Protein AF-A0A165ZLR9-F1 (afdb_monomer)

Foldseek 3Di:
DDDPDQWAQLVPFPDPVLSVQQLVLAVVQQVVCVVVVQHAPDSDSRQKIWGPDADPVVRHTHIHGDDRPDDPVCVVVVVVPVPPPDDDDDDDDDDDDDDDDDDDDDDDDDDDDDDDDD

Radius of gyration: 28.87 Å; Cα contacts (8 Å, |Δi|>4): 101; chains: 1; bounding box: 56×41×87 Å

Structure (mmCIF, N/CA/C/O backbone):
data_AF-A0A165ZLR9-F1
#
_entry.id   AF-A0A165ZLR9-F1
#
loop_
_atom_site.group_PDB
_atom_site.id
_atom_site.type_symbol
_atom_site.label_atom_id
_atom_site.label_alt_id
_atom_site.label_comp_id
_atom_site.label_asym_id
_atom_site.label_entity_id
_atom_site.label_seq_id
_atom_site.pdbx_PDB_ins_code
_atom_site.Cartn_x
_atom_site.Cartn_y
_atom_site.Cartn_z
_atom_site.occupancy
_atom_site.B_iso_or_equiv
_atom_site.auth_seq_id
_atom_site.auth_comp_id
_atom_site.auth_asym_id
_atom_site.auth_atom_id
_atom_site.pdbx_PDB_model_num
ATOM 1 N N . MET A 1 1 ? -5.809 17.324 -22.138 1.00 45.03 1 MET A N 1
ATOM 2 C CA . MET A 1 1 ? -5.671 17.348 -20.669 1.00 45.03 1 MET A CA 1
ATOM 3 C C . MET A 1 1 ? -5.294 15.939 -20.279 1.00 45.03 1 MET A C 1
ATOM 5 O O . MET A 1 1 ? -5.978 15.034 -20.737 1.00 45.03 1 MET A O 1
ATOM 9 N N . GLU A 1 2 ? -4.206 15.743 -19.544 1.00 58.94 2 GLU A N 1
ATOM 10 C CA . GLU A 1 2 ? -3.966 14.453 -18.896 1.00 58.94 2 GLU A CA 1
ATOM 11 C C . GLU A 1 2 ? -4.740 14.441 -17.579 1.00 58.94 2 GLU A C 1
ATOM 13 O O . GLU A 1 2 ? -4.700 15.411 -16.820 1.00 58.94 2 GLU A O 1
ATOM 18 N N . GLU A 1 3 ? -5.481 13.367 -17.330 1.00 57.16 3 GLU A N 1
ATOM 19 C CA . GLU A 1 3 ? -6.102 13.131 -16.032 1.00 57.16 3 GLU A CA 1
ATOM 20 C C . GLU A 1 3 ? -5.005 12.681 -15.069 1.00 57.16 3 GLU A C 1
ATOM 22 O O . GLU A 1 3 ? -4.489 11.568 -15.192 1.00 57.16 3 GLU A O 1
ATOM 27 N N . SER A 1 4 ? -4.629 13.545 -14.122 1.00 65.94 4 SER A N 1
ATOM 28 C CA . SER A 1 4 ? -3.671 13.176 -13.078 1.00 65.94 4 SER A CA 1
ATOM 29 C C . SER A 1 4 ? -4.304 12.131 -12.161 1.00 65.94 4 SER A C 1
ATOM 31 O O . SER A 1 4 ? -5.095 12.449 -11.270 1.00 65.94 4 SER A O 1
ATOM 33 N N . ARG A 1 5 ? -4.000 10.859 -12.420 1.00 75.75 5 ARG A N 1
ATOM 34 C CA . ARG A 1 5 ? -4.417 9.742 -11.571 1.00 75.75 5 ARG A CA 1
ATOM 35 C C . ARG A 1 5 ? -3.594 9.795 -10.293 1.00 75.75 5 ARG A C 1
ATOM 37 O O . ARG A 1 5 ? -2.375 9.804 -10.363 1.00 75.75 5 ARG A O 1
ATOM 44 N N . VAL A 1 6 ? -4.259 9.809 -9.141 1.00 85.81 6 VAL A N 1
ATOM 45 C CA . VAL A 1 6 ? -3.601 9.803 -7.820 1.00 85.81 6 VAL A CA 1
ATOM 46 C C . VAL A 1 6 ? -3.139 8.390 -7.436 1.00 85.81 6 VAL A C 1
ATOM 48 O O . VAL A 1 6 ? -2.113 8.214 -6.781 1.00 85.81 6 VAL A O 1
ATOM 51 N N . ALA A 1 7 ? -3.877 7.372 -7.883 1.00 93.19 7 ALA A N 1
ATOM 52 C CA . ALA A 1 7 ? -3.688 5.977 -7.507 1.00 93.19 7 ALA A CA 1
ATOM 53 C C . ALA A 1 7 ? -3.780 5.032 -8.715 1.00 93.19 7 ALA A C 1
ATOM 55 O O . ALA A 1 7 ? -4.338 5.381 -9.760 1.00 93.19 7 ALA A O 1
ATOM 56 N N . LEU A 1 8 ? -3.256 3.820 -8.545 1.00 95.19 8 LEU A N 1
ATOM 57 C CA . LEU A 1 8 ? -3.325 2.707 -9.488 1.00 95.19 8 LEU A CA 1
ATOM 58 C C . LEU A 1 8 ? -3.738 1.427 -8.733 1.00 95.19 8 LEU A C 1
ATOM 60 O O . LEU A 1 8 ? -3.285 1.241 -7.602 1.00 95.19 8 LEU A O 1
ATOM 64 N N . PRO A 1 9 ? -4.539 0.522 -9.331 1.00 95.06 9 PRO A N 1
ATOM 65 C CA . PRO A 1 9 ? -4.785 -0.807 -8.767 1.00 95.06 9 PRO A CA 1
ATOM 66 C C . PRO A 1 9 ? -3.479 -1.570 -8.523 1.00 95.06 9 PRO A C 1
ATOM 68 O O . PRO A 1 9 ? -2.507 -1.381 -9.262 1.00 95.06 9 PRO A O 1
ATOM 71 N N . LEU A 1 10 ? -3.457 -2.451 -7.519 1.00 95.38 10 LEU A N 1
ATOM 72 C CA . LEU A 1 10 ? -2.238 -3.160 -7.119 1.00 95.38 10 LEU A CA 1
ATOM 73 C C . LEU A 1 10 ? -1.609 -3.979 -8.261 1.00 95.38 10 LEU A C 1
ATOM 75 O O . LEU A 1 10 ? -0.385 -4.027 -8.349 1.00 95.38 10 LEU A O 1
ATOM 79 N N . ASP A 1 11 ? -2.417 -4.507 -9.191 1.00 95.88 11 ASP A N 1
ATOM 80 C CA . ASP A 1 11 ? -1.991 -5.211 -10.418 1.00 95.88 11 ASP A CA 1
ATOM 81 C C . ASP A 1 11 ? -0.988 -4.441 -11.297 1.00 95.88 11 ASP A C 1
ATOM 83 O O . ASP A 1 11 ? -0.272 -5.041 -12.095 1.00 95.88 11 ASP A O 1
ATOM 87 N N . PHE A 1 12 ? -0.900 -3.113 -11.169 1.00 95.12 12 PHE A N 1
ATOM 88 C CA . PHE A 1 12 ? 0.021 -2.278 -11.948 1.00 95.12 12 PHE A CA 1
ATOM 89 C C . PHE A 1 12 ? 1.463 -2.278 -11.401 1.00 95.12 12 PHE A C 1
ATOM 91 O O . PHE A 1 12 ? 2.244 -1.380 -11.740 1.00 95.12 12 PHE A O 1
ATOM 98 N N . TYR A 1 13 ? 1.830 -3.245 -10.554 1.00 95.88 13 TYR A N 1
ATOM 99 C CA . TYR A 1 13 ? 3.179 -3.404 -10.007 1.00 95.88 13 TYR A CA 1
ATOM 100 C C . TYR A 1 13 ? 4.222 -3.705 -11.100 1.00 95.88 13 TYR A C 1
ATOM 102 O O . TYR A 1 13 ? 3.988 -4.470 -12.031 1.00 95.88 13 TYR A O 1
ATOM 110 N N . SER A 1 14 ? 5.414 -3.118 -10.978 1.00 93.38 14 SER A N 1
ATOM 111 C CA . SER A 1 14 ? 6.523 -3.299 -11.931 1.00 93.38 14 SER A CA 1
ATOM 112 C C . SER A 1 14 ? 7.463 -4.445 -11.545 1.00 93.38 14 SER A C 1
ATOM 114 O O . SER A 1 14 ? 8.327 -4.832 -12.328 1.00 93.38 14 SER A O 1
ATOM 116 N N . SER A 1 15 ? 7.347 -4.967 -10.320 1.00 95.69 15 SER A N 1
ATOM 117 C CA . SER A 1 15 ? 8.084 -6.142 -9.840 1.00 95.69 15 SER A CA 1
ATOM 118 C C . SER A 1 15 ? 7.403 -6.769 -8.621 1.00 95.69 15 SER A C 1
ATOM 120 O O . SER A 1 15 ? 6.728 -6.074 -7.862 1.00 95.69 15 SER A O 1
ATOM 122 N N . GLU A 1 16 ? 7.643 -8.059 -8.380 1.00 96.56 16 GLU A N 1
ATOM 123 C CA . GLU A 1 16 ? 7.178 -8.770 -7.175 1.00 96.56 16 GLU A CA 1
ATOM 124 C C . GLU A 1 16 ? 7.671 -8.108 -5.873 1.00 96.56 16 GLU A C 1
ATOM 126 O O . GLU A 1 16 ? 6.985 -8.141 -4.852 1.00 96.56 16 GLU A O 1
ATOM 131 N N . GLY A 1 17 ? 8.836 -7.449 -5.912 1.00 96.50 17 GLY A N 1
ATOM 132 C CA . GLY A 1 17 ? 9.354 -6.653 -4.798 1.00 96.50 17 GLY A CA 1
ATOM 133 C C . GLY A 1 17 ? 8.533 -5.389 -4.529 1.00 96.50 17 GLY A C 1
ATOM 134 O O . GLY A 1 17 ? 8.286 -5.066 -3.372 1.00 96.50 17 GLY A O 1
ATOM 135 N N . GLU A 1 18 ? 8.059 -4.698 -5.572 1.00 95.81 18 GLU A N 1
ATOM 136 C CA . GLU A 1 18 ? 7.145 -3.556 -5.420 1.00 95.81 18 GLU A CA 1
ATOM 137 C C . GLU A 1 18 ? 5.781 -4.008 -4.885 1.00 95.81 18 GLU A C 1
ATOM 139 O O . GLU A 1 18 ? 5.287 -3.399 -3.941 1.00 95.81 18 GLU A O 1
ATOM 144 N N . LEU A 1 19 ? 5.229 -5.115 -5.399 1.00 96.44 19 LEU A N 1
ATOM 145 C CA . LEU A 1 19 ? 4.005 -5.742 -4.880 1.00 96.44 19 LEU A CA 1
ATOM 146 C C . LEU A 1 19 ? 4.131 -6.089 -3.387 1.00 96.44 19 LEU A C 1
ATOM 148 O O . LEU A 1 19 ? 3.307 -5.676 -2.573 1.00 96.44 19 LEU A O 1
ATOM 152 N N . THR A 1 20 ? 5.191 -6.813 -3.016 1.00 97.38 20 THR A N 1
ATOM 153 C CA . THR A 1 20 ? 5.437 -7.242 -1.630 1.00 97.38 20 THR A CA 1
ATOM 154 C C . THR A 1 20 ? 5.580 -6.040 -0.697 1.00 97.38 20 THR A C 1
ATOM 156 O O . THR A 1 20 ? 4.995 -6.016 0.385 1.00 97.38 20 THR A O 1
ATOM 159 N N . LEU A 1 21 ? 6.324 -5.013 -1.119 1.00 97.44 21 LEU A N 1
ATOM 160 C CA . LEU A 1 21 ? 6.512 -3.798 -0.328 1.00 97.44 21 LEU A CA 1
ATOM 161 C C . LEU A 1 21 ? 5.238 -2.949 -0.246 1.00 97.44 21 LEU A C 1
ATOM 163 O O . LEU A 1 21 ? 5.005 -2.350 0.796 1.00 97.44 21 LEU A O 1
ATOM 167 N N . ALA A 1 22 ? 4.389 -2.935 -1.275 1.00 96.56 22 ALA A N 1
ATOM 168 C CA . ALA A 1 22 ? 3.100 -2.248 -1.242 1.00 96.56 22 ALA A CA 1
ATOM 169 C C . ALA A 1 22 ? 2.107 -2.911 -0.271 1.00 96.56 22 ALA A C 1
ATOM 171 O O . ALA A 1 22 ? 1.432 -2.212 0.482 1.00 96.56 22 ALA A O 1
ATOM 172 N N . ILE A 1 23 ? 2.074 -4.248 -0.218 1.00 96.44 23 ILE A N 1
ATOM 173 C CA . ILE A 1 23 ? 1.293 -4.994 0.783 1.00 96.44 23 ILE A CA 1
ATOM 174 C C . ILE A 1 23 ? 1.814 -4.692 2.198 1.00 96.44 23 ILE A C 1
ATOM 176 O O . ILE A 1 23 ? 1.025 -4.436 3.105 1.00 96.44 23 ILE A O 1
ATOM 180 N N . ILE A 1 24 ? 3.137 -4.644 2.393 1.00 97.06 24 ILE A N 1
ATOM 181 C CA . ILE A 1 24 ? 3.753 -4.258 3.674 1.00 97.06 24 ILE A CA 1
ATOM 182 C C . ILE A 1 24 ? 3.409 -2.805 4.052 1.00 97.06 24 ILE A C 1
ATOM 184 O O . ILE A 1 24 ? 3.069 -2.539 5.204 1.00 97.06 24 ILE A O 1
ATOM 188 N N . ASP A 1 25 ? 3.463 -1.863 3.106 1.00 96.94 25 ASP A N 1
ATOM 189 C CA . ASP A 1 25 ? 3.081 -0.462 3.327 1.00 96.94 25 ASP A CA 1
ATOM 190 C C . ASP A 1 25 ? 1.596 -0.351 3.746 1.00 96.94 25 ASP A C 1
ATOM 192 O O . ASP A 1 25 ? 1.274 0.378 4.687 1.00 96.94 25 ASP A O 1
ATOM 196 N N . ALA A 1 26 ? 0.703 -1.136 3.128 1.00 95.56 26 ALA A N 1
ATOM 197 C CA . ALA A 1 26 ? -0.717 -1.193 3.480 1.00 95.56 26 ALA A CA 1
ATOM 198 C C . ALA A 1 26 ? -0.981 -1.831 4.858 1.00 95.56 26 ALA A C 1
ATOM 200 O O . ALA A 1 26 ? -1.789 -1.304 5.621 1.00 95.56 26 ALA A O 1
ATOM 201 N N . VAL A 1 27 ? -0.264 -2.899 5.234 1.00 95.06 27 VAL A N 1
ATOM 202 C CA . VAL A 1 27 ? -0.359 -3.510 6.577 1.00 95.06 27 VAL A CA 1
ATOM 203 C C . VAL A 1 27 ? 0.130 -2.548 7.667 1.00 95.06 27 VAL A C 1
ATOM 205 O O . VAL A 1 27 ? -0.506 -2.441 8.715 1.00 95.06 27 VAL A O 1
ATOM 208 N N . HIS A 1 28 ? 1.194 -1.776 7.418 1.00 96.06 28 HIS A N 1
ATOM 209 C CA . HIS A 1 28 ? 1.600 -0.691 8.322 1.00 96.06 28 HIS A CA 1
ATOM 210 C C . HIS A 1 28 ? 0.570 0.451 8.381 1.00 96.06 28 HIS A C 1
ATOM 212 O O . HIS A 1 28 ? 0.448 1.111 9.413 1.00 96.06 28 HIS A O 1
ATOM 218 N N . GLY A 1 29 ? -0.165 0.699 7.292 1.00 94.19 29 GLY A N 1
ATOM 219 C CA . GLY A 1 29 ? -1.325 1.592 7.278 1.00 94.19 29 GLY A CA 1
ATOM 220 C C . GLY A 1 29 ? -2.438 1.082 8.194 1.00 94.19 29 GLY A C 1
ATOM 221 O O . GLY A 1 29 ? -2.874 1.808 9.083 1.00 94.19 29 GLY A O 1
ATOM 222 N N . HIS A 1 30 ? -2.823 -0.188 8.046 1.00 94.31 30 HIS A N 1
ATOM 223 C CA . HIS A 1 30 ? -3.826 -0.833 8.893 1.00 94.31 30 HIS A CA 1
ATOM 224 C C . HIS A 1 30 ? -3.452 -0.814 10.381 1.00 94.31 30 HIS A C 1
ATOM 226 O O . HIS A 1 30 ? -4.282 -0.448 11.209 1.00 94.31 30 HIS A O 1
ATOM 232 N N . GLN A 1 31 ? -2.200 -1.134 10.730 1.00 94.50 31 GLN A N 1
ATOM 233 C CA . GLN A 1 31 ? -1.749 -1.081 12.124 1.00 94.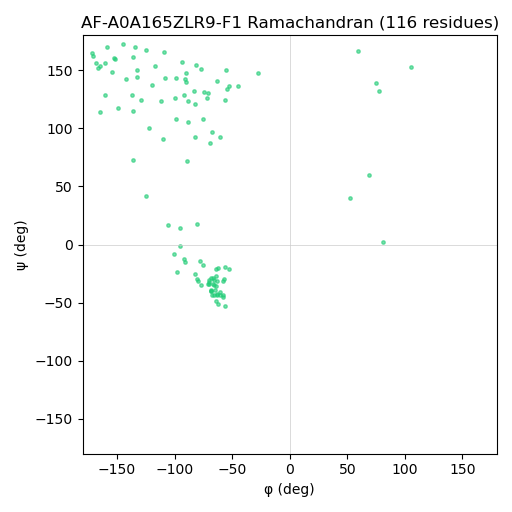50 31 GLN A CA 1
ATOM 234 C C . GLN A 1 31 ? -1.933 0.324 12.723 1.00 94.50 31 GLN A C 1
ATOM 236 O O . GLN A 1 31 ? -2.449 0.449 13.829 1.00 94.50 31 GLN A O 1
ATOM 241 N N . LYS A 1 32 ? -1.580 1.381 11.981 1.00 93.75 32 LYS A N 1
ATOM 242 C CA . LYS A 1 32 ? -1.761 2.770 12.432 1.00 93.75 32 LYS A CA 1
ATOM 243 C C . LYS A 1 32 ? -3.226 3.169 12.571 1.00 93.75 32 LYS A C 1
ATOM 245 O O . LYS A 1 32 ? -3.541 3.960 13.451 1.00 93.75 32 LYS A O 1
ATOM 250 N N . LEU A 1 33 ? -4.114 2.656 11.720 1.00 90.69 33 LEU A N 1
ATOM 251 C CA . LEU A 1 33 ? -5.554 2.877 11.870 1.00 90.69 33 LEU A CA 1
ATOM 252 C C . LEU A 1 33 ? -6.046 2.233 13.177 1.00 90.69 33 LEU A C 1
ATOM 254 O O . LEU A 1 33 ? -6.645 2.922 14.002 1.00 90.69 33 LEU A O 1
ATOM 258 N N . ALA A 1 34 ? -5.677 0.973 13.430 1.00 89.44 34 ALA A N 1
ATOM 259 C CA . ALA A 1 34 ? -6.054 0.249 14.645 1.00 89.44 34 ALA A CA 1
ATOM 260 C C . ALA A 1 34 ? -5.470 0.881 15.927 1.00 89.44 34 ALA A C 1
ATOM 262 O O . ALA A 1 34 ? -6.148 0.939 16.950 1.00 89.44 34 ALA A O 1
ATOM 263 N N . GLU A 1 35 ? -4.249 1.427 15.870 1.00 90.44 35 GLU A N 1
ATOM 264 C CA . GLU A 1 35 ? -3.637 2.224 16.951 1.00 90.44 35 GLU A CA 1
ATOM 265 C C . GLU A 1 35 ? -4.412 3.521 17.269 1.00 90.44 35 GLU A C 1
ATOM 267 O O . GLU A 1 35 ? -4.280 4.047 18.372 1.00 90.44 35 GLU A O 1
ATOM 272 N N . ASN A 1 36 ? -5.242 4.012 16.340 1.00 87.69 36 ASN A N 1
ATOM 273 C CA . ASN A 1 36 ? -6.150 5.152 16.519 1.00 87.69 36 ASN A CA 1
ATOM 274 C C . ASN A 1 36 ? -7.630 4.721 16.655 1.00 87.69 36 ASN A C 1
ATOM 276 O O . ASN A 1 36 ? -8.525 5.545 16.494 1.00 87.69 36 ASN A O 1
ATOM 280 N N . GLY A 1 37 ? -7.904 3.440 16.935 1.00 86.75 37 GLY A N 1
ATOM 281 C CA . GLY A 1 37 ? -9.261 2.915 17.145 1.00 86.75 37 GLY A CA 1
ATOM 282 C C . GLY A 1 37 ? -10.067 2.607 15.875 1.00 86.75 37 GLY A C 1
ATOM 283 O O . GLY A 1 37 ? -11.203 2.161 15.985 1.00 86.75 37 GLY A O 1
ATOM 284 N N . LEU A 1 38 ? -9.498 2.787 14.679 1.00 86.62 38 LEU A N 1
ATOM 285 C CA . LEU A 1 38 ? -10.155 2.490 13.402 1.00 86.62 38 LEU A CA 1
ATOM 286 C C . LEU A 1 38 ? -9.705 1.120 12.874 1.00 86.62 38 LEU A C 1
ATOM 288 O O . LEU A 1 38 ? -8.571 0.965 12.424 1.00 86.62 38 LEU A O 1
ATOM 292 N N . LEU A 1 39 ? -10.578 0.113 12.905 1.00 85.69 39 LEU A N 1
ATOM 293 C CA . LEU A 1 39 ? -10.270 -1.215 12.365 1.00 85.69 39 LEU A CA 1
ATOM 294 C C . LEU A 1 39 ? -10.710 -1.319 10.898 1.00 85.69 39 LEU A C 1
ATOM 296 O O . LEU A 1 39 ? -11.856 -1.028 10.576 1.00 85.69 39 LEU A O 1
ATOM 300 N N . HIS A 1 40 ? -9.820 -1.761 10.005 1.00 84.12 40 HIS A N 1
ATOM 301 C CA . HIS A 1 40 ? -10.174 -1.962 8.597 1.00 84.12 40 HIS A CA 1
ATOM 302 C C . HIS A 1 40 ? -10.716 -3.377 8.406 1.00 84.12 40 HIS A C 1
ATOM 304 O O . HIS A 1 40 ? -9.953 -4.343 8.426 1.00 84.12 40 HIS A O 1
ATOM 310 N N . HIS A 1 41 ? -12.030 -3.518 8.242 1.00 85.81 41 HIS A N 1
ATOM 311 C CA . HIS A 1 41 ? -12.656 -4.841 8.221 1.00 85.81 41 HIS A CA 1
ATOM 312 C C . HIS A 1 41 ? -12.328 -5.661 6.962 1.00 8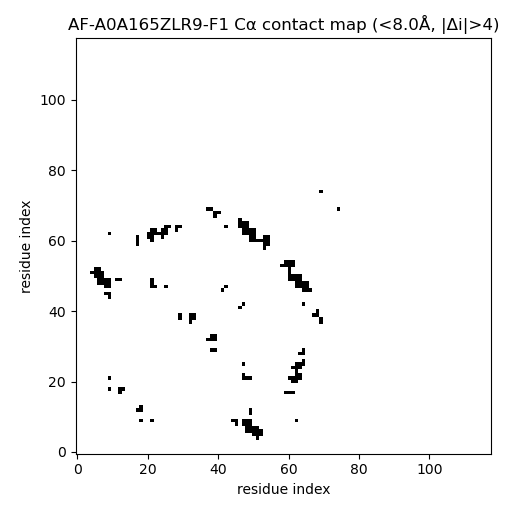5.81 41 HIS A C 1
ATOM 314 O O . HIS A 1 41 ? -12.150 -6.874 7.081 1.00 85.81 41 HIS A O 1
ATOM 320 N N . ASP A 1 42 ? -12.160 -5.026 5.793 1.00 86.56 42 ASP A N 1
ATOM 321 C CA . ASP A 1 42 ? -11.719 -5.710 4.568 1.00 86.56 42 ASP A CA 1
ATOM 322 C C . ASP A 1 42 ? -10.293 -5.315 4.137 1.00 86.56 42 ASP A C 1
ATOM 324 O O . ASP A 1 42 ? -10.080 -4.353 3.396 1.00 86.56 42 ASP A O 1
ATOM 328 N N . VAL A 1 43 ? -9.295 -6.069 4.609 1.00 89.62 43 VAL A N 1
ATOM 329 C CA . VAL A 1 43 ? -7.895 -5.977 4.148 1.00 89.62 43 VAL A CA 1
ATOM 330 C C . VAL A 1 43 ? -7.692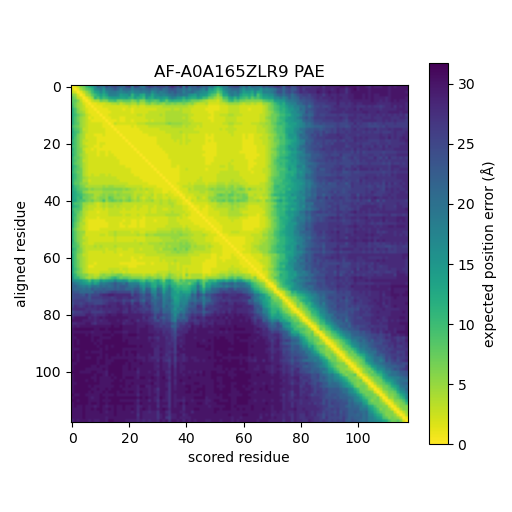 -6.936 2.966 1.00 89.62 43 VAL A C 1
ATOM 332 O O . VAL A 1 43 ? -7.059 -7.988 3.088 1.00 89.62 43 VAL A O 1
ATOM 335 N N . SER A 1 44 ? -8.264 -6.581 1.815 1.00 91.44 44 SER A N 1
ATOM 336 C CA . SER A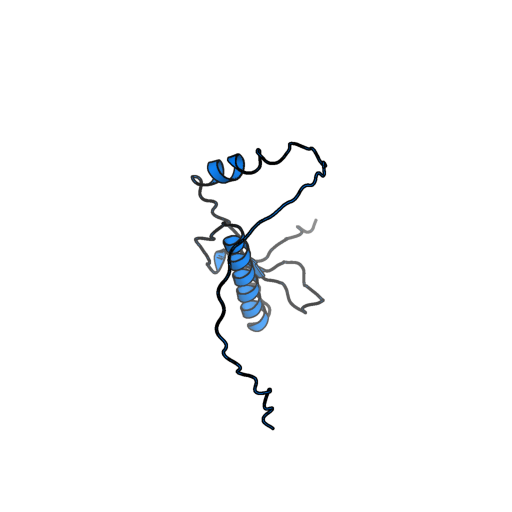 1 44 ? -8.238 -7.372 0.577 1.00 91.44 44 SER A CA 1
ATOM 337 C C . SER A 1 44 ? -7.359 -6.755 -0.519 1.00 91.44 44 SER A C 1
ATOM 339 O O . SER A 1 44 ? -6.955 -5.594 -0.462 1.00 91.44 44 SER A O 1
ATOM 341 N N . PHE A 1 45 ? -7.048 -7.544 -1.555 1.00 92.50 45 PHE A N 1
ATOM 342 C CA . PHE A 1 45 ? -6.209 -7.114 -2.684 1.00 92.50 45 PHE A CA 1
ATOM 343 C C . PHE A 1 45 ? -6.830 -5.960 -3.494 1.00 92.50 45 PHE A C 1
ATOM 345 O O . PHE A 1 45 ? -6.097 -5.123 -4.011 1.00 92.50 45 PHE A O 1
ATOM 352 N N . SER A 1 46 ? -8.164 -5.887 -3.583 1.00 93.25 46 SER A N 1
ATOM 353 C CA . SER A 1 46 ? -8.888 -4.783 -4.233 1.00 93.25 46 SER A CA 1
ATOM 354 C C . SER A 1 46 ? -8.743 -3.454 -3.495 1.00 93.25 46 SER A C 1
ATOM 356 O O . SER A 1 46 ? -8.772 -2.398 -4.126 1.00 93.25 46 SER A O 1
ATOM 358 N N . ASN A 1 47 ? -8.557 -3.515 -2.177 1.00 94.25 47 ASN A N 1
ATOM 359 C CA . ASN A 1 47 ? -8.570 -2.359 -1.286 1.00 94.25 47 ASN A CA 1
ATOM 360 C C . ASN A 1 47 ? -7.151 -1.830 -1.024 1.00 94.25 47 ASN A C 1
ATOM 362 O O . ASN A 1 47 ? -6.968 -0.834 -0.330 1.00 94.25 47 ASN A O 1
ATOM 366 N N . ILE A 1 48 ? -6.125 -2.473 -1.591 1.00 95.69 48 ILE A N 1
ATOM 367 C CA . ILE A 1 48 ? -4.748 -1.982 -1.594 1.00 95.69 48 ILE A CA 1
ATOM 368 C C . ILE A 1 48 ? -4.478 -1.323 -2.947 1.00 95.69 48 ILE A C 1
ATOM 370 O O . ILE A 1 48 ? -4.632 -1.943 -3.998 1.00 95.69 48 ILE A O 1
ATOM 374 N N . LEU A 1 49 ? -4.022 -0.072 -2.929 1.00 96.75 49 LEU A N 1
ATOM 375 C CA . LEU A 1 49 ? -3.638 0.677 -4.124 1.00 96.75 49 LEU A CA 1
ATOM 376 C C . LEU A 1 49 ? -2.152 1.039 -4.099 1.00 96.75 49 LEU A C 1
ATOM 378 O O . LEU A 1 49 ? -1.533 1.194 -3.045 1.00 96.75 49 LEU A O 1
ATOM 382 N N . LEU A 1 50 ? -1.586 1.216 -5.290 1.00 97.00 50 LEU A N 1
ATOM 383 C CA . LEU A 1 50 ? -0.285 1.843 -5.493 1.00 97.00 50 LEU A CA 1
ATOM 384 C C . LEU A 1 50 ? -0.471 3.351 -5.679 1.00 97.00 50 LEU A C 1
ATOM 386 O O . LEU A 1 50 ? -1.351 3.792 -6.420 1.00 97.00 50 LEU A O 1
ATOM 390 N N . SER A 1 51 ? 0.417 4.148 -5.085 1.00 95.56 51 SER A N 1
ATOM 391 C CA . SER A 1 51 ? 0.606 5.549 -5.482 1.00 95.56 51 SER A CA 1
ATOM 392 C C . SER A 1 51 ? 0.893 5.627 -6.982 1.00 95.56 51 SER A C 1
ATOM 394 O O . SER A 1 51 ? 1.737 4.884 -7.485 1.00 95.56 51 SER A O 1
ATOM 396 N N . ALA A 1 52 ? 0.237 6.534 -7.706 1.00 93.50 52 ALA A N 1
ATOM 397 C CA . ALA A 1 52 ? 0.625 6.821 -9.085 1.00 93.50 52 ALA A CA 1
ATOM 398 C C . ALA A 1 52 ? 1.976 7.560 -9.152 1.00 93.50 52 ALA A C 1
ATOM 400 O O . ALA A 1 52 ? 2.748 7.356 -10.089 1.00 93.50 52 ALA A O 1
ATOM 401 N N . GLU A 1 53 ? 2.295 8.370 -8.136 1.00 93.06 53 GLU A N 1
ATOM 402 C CA . GLU A 1 53 ? 3.596 9.025 -8.004 1.00 93.06 53 GLU A CA 1
ATOM 403 C C . GLU A 1 53 ? 4.683 8.031 -7.572 1.00 93.06 53 GLU A C 1
ATOM 405 O O . GLU A 1 53 ? 4.531 7.284 -6.597 1.00 93.06 53 GLU A O 1
ATOM 410 N N . TYR A 1 54 ? 5.811 8.052 -8.284 1.00 93.00 54 TYR A N 1
ATOM 411 C CA . TYR A 1 54 ? 6.976 7.221 -7.997 1.00 93.00 54 TYR A CA 1
ATOM 412 C C . TYR A 1 54 ? 7.849 7.846 -6.900 1.00 93.00 54 TYR A C 1
ATOM 414 O O . TYR A 1 54 ? 8.391 8.942 -7.053 1.00 93.00 54 TYR A O 1
ATOM 422 N N . ASN A 1 55 ? 8.053 7.131 -5.793 1.00 94.12 55 ASN A N 1
ATOM 423 C CA . ASN A 1 55 ? 8.855 7.626 -4.684 1.00 94.12 55 ASN A CA 1
ATOM 424 C C . ASN A 1 55 ? 10.351 7.405 -4.961 1.00 94.12 55 ASN A C 1
ATOM 426 O O . ASN A 1 55 ? 10.932 6.380 -4.602 1.00 94.12 55 ASN A O 1
ATOM 430 N N . HIS A 1 56 ? 10.999 8.414 -5.547 1.00 94.38 56 HIS A N 1
ATOM 431 C CA . HIS A 1 56 ? 12.433 8.408 -5.861 1.00 94.38 56 HIS A CA 1
ATOM 432 C C . HIS A 1 56 ? 13.364 8.159 -4.655 1.00 94.38 56 HIS A C 1
ATOM 434 O O . HIS A 1 56 ? 14.507 7.763 -4.862 1.00 94.38 56 HIS A O 1
ATOM 440 N N . LYS A 1 57 ? 12.914 8.357 -3.404 1.00 94.81 57 LYS A N 1
ATOM 441 C CA . LYS A 1 57 ? 13.715 8.040 -2.201 1.00 94.81 57 LYS A CA 1
ATOM 442 C C . LYS A 1 57 ? 13.676 6.551 -1.845 1.00 94.81 57 LYS A C 1
ATOM 444 O O . LYS A 1 57 ? 14.626 6.046 -1.258 1.00 94.81 57 LYS A O 1
ATOM 449 N N . LEU A 1 58 ? 12.576 5.870 -2.173 1.00 91.31 58 LEU A N 1
ATOM 450 C CA . LEU A 1 58 ? 12.371 4.435 -1.934 1.00 91.31 58 LEU A CA 1
ATOM 451 C C . LEU A 1 58 ? 12.600 3.577 -3.190 1.00 91.31 58 LEU A C 1
ATOM 453 O O . LEU A 1 58 ? 12.591 2.353 -3.094 1.00 91.31 58 LEU A O 1
ATOM 457 N N . ASN A 1 59 ? 12.780 4.216 -4.352 1.00 94.12 59 ASN A N 1
ATOM 458 C CA . ASN A 1 59 ? 12.930 3.596 -5.670 1.00 94.12 59 ASN A CA 1
ATOM 459 C C . ASN A 1 59 ? 11.791 2.603 -6.010 1.00 94.12 59 ASN A C 1
ATOM 461 O O . ASN A 1 59 ? 12.016 1.537 -6.588 1.00 94.12 59 ASN A O 1
ATOM 465 N N . ARG A 1 60 ? 10.558 2.970 -5.633 1.00 94.12 60 ARG A N 1
ATOM 466 C CA . ARG A 1 60 ? 9.296 2.262 -5.914 1.00 94.12 60 ARG A CA 1
ATOM 467 C C . ARG A 1 60 ? 8.100 3.214 -5.797 1.00 94.12 60 ARG A C 1
ATOM 469 O O . ARG A 1 60 ? 8.248 4.306 -5.249 1.00 94.12 60 ARG A O 1
ATOM 476 N N . ARG A 1 61 ? 6.902 2.796 -6.207 1.00 95.62 61 ARG A N 1
ATOM 477 C CA . ARG A 1 61 ? 5.646 3.361 -5.679 1.00 95.62 61 ARG A CA 1
ATOM 478 C C . ARG A 1 61 ? 5.365 2.784 -4.288 1.00 95.62 61 ARG A C 1
ATOM 480 O O . ARG A 1 61 ? 5.789 1.674 -3.971 1.00 95.62 61 ARG A O 1
ATOM 487 N N . THR A 1 62 ? 4.685 3.548 -3.442 1.00 96.12 62 THR A N 1
ATOM 488 C CA . THR A 1 62 ? 4.238 3.100 -2.112 1.00 96.12 62 THR A CA 1
ATOM 489 C C . THR A 1 62 ? 2.844 2.499 -2.191 1.00 96.12 62 THR A C 1
ATOM 491 O O . THR A 1 62 ? 2.002 3.014 -2.930 1.00 96.12 62 THR A O 1
ATOM 494 N N . GLY A 1 63 ? 2.597 1.445 -1.413 1.00 96.44 63 GLY A N 1
ATOM 495 C CA . GLY A 1 63 ? 1.245 0.928 -1.207 1.00 96.44 63 GLY A CA 1
ATOM 496 C C . GLY A 1 63 ? 0.480 1.732 -0.157 1.00 96.44 63 GLY A C 1
ATOM 497 O O . GLY A 1 63 ? 1.084 2.344 0.724 1.00 96.44 63 GLY A O 1
ATOM 498 N N . PHE A 1 64 ? -0.845 1.723 -0.240 1.00 95.44 64 PHE A N 1
ATOM 499 C CA . PHE A 1 64 ? -1.738 2.191 0.818 1.00 95.44 64 PHE A CA 1
ATOM 500 C C . PHE A 1 64 ? -3.084 1.463 0.744 1.00 95.44 64 PHE A C 1
ATOM 502 O O . PHE A 1 64 ? -3.425 0.875 -0.280 1.00 95.44 64 PHE A O 1
ATOM 509 N N . LEU A 1 65 ? -3.819 1.486 1.853 1.00 94.56 65 LEU A N 1
ATOM 510 C CA . LEU A 1 65 ? -5.125 0.848 2.007 1.00 94.56 65 LEU A CA 1
ATOM 511 C C . LEU A 1 65 ? -6.238 1.897 1.814 1.00 94.56 65 LEU A C 1
ATOM 513 O O . LEU A 1 65 ? -6.059 3.052 2.212 1.00 94.56 65 LEU A O 1
ATOM 517 N N . VAL A 1 66 ? -7.349 1.514 1.186 1.00 92.06 66 VAL A N 1
ATOM 518 C CA . VAL A 1 66 ? -8.530 2.354 0.915 1.00 92.06 66 VAL A CA 1
ATOM 519 C C . VAL A 1 66 ? -9.825 1.615 1.254 1.00 92.06 66 VAL A C 1
ATOM 521 O O . VAL A 1 66 ? -9.807 0.408 1.454 1.00 92.06 66 VAL A O 1
ATOM 524 N N . ASP A 1 67 ? -10.941 2.349 1.237 1.00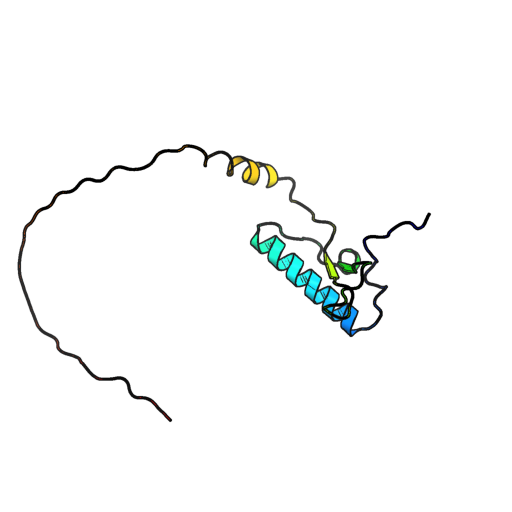 86.06 67 ASP A N 1
ATOM 525 C CA . ASP A 1 67 ? -12.273 1.892 1.664 1.00 86.06 67 ASP A CA 1
ATOM 526 C C . ASP A 1 67 ? -12.350 1.658 3.185 1.00 86.06 67 ASP A C 1
ATOM 528 O O . ASP A 1 67 ? -12.597 0.566 3.693 1.00 86.06 67 ASP A O 1
ATOM 532 N N . LEU A 1 68 ? -12.087 2.747 3.926 1.00 81.25 68 LEU A N 1
ATOM 533 C CA . LEU A 1 68 ? -12.165 2.783 5.385 1.00 81.25 68 LEU A CA 1
ATOM 534 C C . LEU A 1 68 ? -13.633 2.677 5.840 1.00 81.25 68 LEU A C 1
ATOM 536 O O . LEU A 1 68 ? -14.284 3.700 6.060 1.00 81.25 68 LEU A O 1
ATOM 540 N N . ASP A 1 69 ? -14.136 1.455 6.008 1.00 69.44 69 ASP A N 1
ATOM 541 C CA . ASP A 1 69 ? -15.412 1.181 6.682 1.00 69.44 69 ASP A CA 1
ATOM 542 C C . ASP A 1 69 ? -15.359 1.678 8.140 1.00 69.44 69 ASP A C 1
ATOM 544 O O . ASP A 1 69 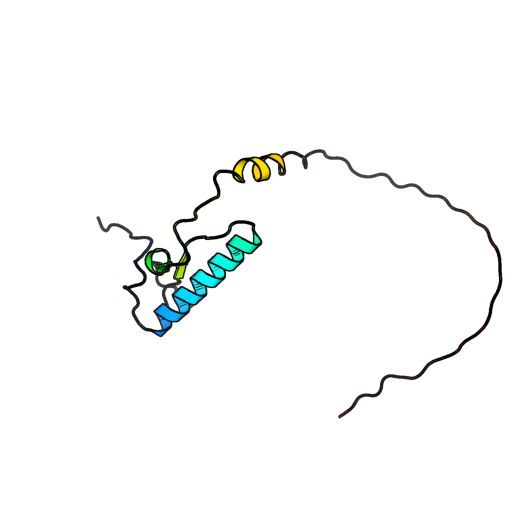? -14.934 0.963 9.052 1.00 69.44 69 ASP A O 1
ATOM 548 N N . LEU A 1 70 ? -15.793 2.920 8.375 1.00 59.31 70 LEU A N 1
ATOM 549 C CA . LEU A 1 70 ? -16.055 3.419 9.722 1.00 59.31 70 LEU A CA 1
ATOM 550 C C . LEU A 1 70 ? -17.319 2.743 10.277 1.00 59.31 70 LEU A C 1
ATOM 552 O O . LEU A 1 70 ? -18.361 2.794 9.616 1.00 59.31 70 LEU A O 1
ATOM 556 N N . PRO A 1 71 ? -17.284 2.181 11.499 1.00 54.53 71 PRO A N 1
ATOM 557 C CA . PRO A 1 71 ? -18.499 1.782 12.196 1.00 54.53 71 PRO A CA 1
ATOM 558 C C . PRO A 1 71 ? -19.442 2.983 12.336 1.00 54.53 71 PRO A C 1
ATOM 560 O O . PRO A 1 71 ? -19.069 4.018 12.891 1.00 54.53 71 PRO A O 1
ATOM 563 N N . THR A 1 72 ? -20.676 2.849 11.850 1.00 56.12 72 THR A N 1
ATOM 564 C CA . THR A 1 72 ? -21.709 3.894 11.971 1.00 56.12 72 THR A CA 1
ATOM 565 C C . THR A 1 72 ? -22.101 4.182 13.417 1.00 56.12 72 THR A C 1
ATOM 567 O O . THR A 1 72 ? -22.623 5.255 13.708 1.00 56.12 72 THR A O 1
ATOM 570 N N . ASP A 1 73 ? -21.841 3.225 14.305 1.00 54.19 73 ASP A N 1
ATOM 571 C CA . ASP A 1 73 ? -22.428 3.162 15.640 1.00 54.19 73 ASP A CA 1
ATOM 572 C C . ASP A 1 73 ? -21.473 3.733 16.711 1.00 54.19 73 ASP A C 1
ATOM 574 O O . ASP A 1 73 ? -21.932 4.243 17.731 1.00 54.19 73 ASP A O 1
ATOM 578 N N . ASP A 1 74 ? -20.158 3.739 16.445 1.00 52.22 74 ASP A N 1
ATOM 579 C CA . ASP A 1 74 ? -19.114 4.243 17.359 1.00 52.22 74 ASP A CA 1
ATOM 580 C C . ASP A 1 74 ? -18.795 5.742 17.142 1.00 52.22 74 ASP A C 1
ATOM 582 O O . ASP A 1 74 ? -18.175 6.398 17.984 1.00 52.22 74 ASP A O 1
ATOM 586 N N . ALA A 1 75 ? -19.223 6.315 16.009 1.00 52.50 75 ALA A N 1
ATOM 587 C CA . ALA A 1 75 ? -18.895 7.687 15.605 1.00 52.50 75 ALA A CA 1
ATOM 588 C C . ALA A 1 75 ? -19.449 8.771 16.558 1.00 52.50 75 ALA A C 1
ATOM 590 O O . ALA A 1 75 ? -18.854 9.844 16.687 1.00 52.50 75 ALA A O 1
ATOM 591 N N . GLU A 1 76 ? -20.555 8.487 17.253 1.00 53.31 76 GLU A N 1
ATOM 592 C CA . GLU A 1 76 ? -21.151 9.373 18.265 1.00 53.31 76 GLU A CA 1
ATOM 593 C C . GLU A 1 76 ? -20.298 9.447 19.552 1.00 53.31 76 GLU A C 1
ATOM 595 O O . GLU A 1 76 ? -20.212 10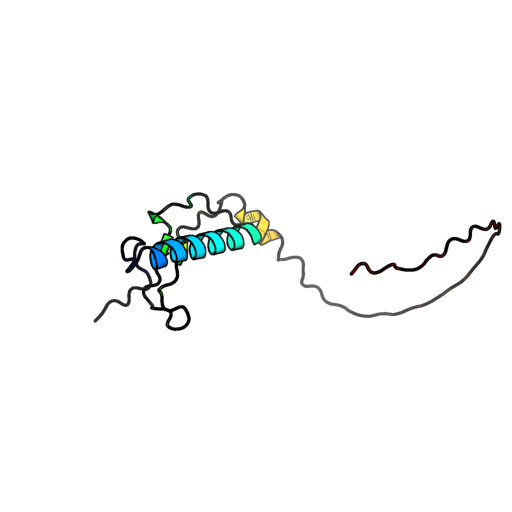.508 20.175 1.00 53.31 76 GLU A O 1
ATOM 600 N N . GLU A 1 77 ? -19.624 8.359 19.955 1.00 54.38 77 GLU A N 1
ATOM 601 C CA . GLU A 1 77 ? -18.865 8.321 21.218 1.00 54.38 77 GLU A CA 1
ATOM 602 C C . GLU A 1 77 ? -17.523 9.064 21.114 1.00 54.38 77 GLU A C 1
ATOM 604 O O . GLU A 1 77 ? -17.106 9.742 22.057 1.00 54.38 77 GLU A O 1
ATOM 609 N N . ILE A 1 78 ? -16.857 9.018 19.956 1.00 54.19 78 ILE A N 1
ATOM 610 C CA . ILE A 1 78 ? -15.586 9.732 19.751 1.00 54.19 78 ILE A CA 1
ATOM 611 C C . ILE A 1 78 ? -15.804 11.255 19.807 1.00 54.19 78 ILE A C 1
ATOM 613 O O . ILE A 1 78 ? -15.052 11.962 20.482 1.00 54.19 78 ILE A O 1
ATOM 617 N N . LEU A 1 79 ? -16.868 11.764 19.173 1.00 53.69 79 LEU A N 1
ATOM 618 C CA . LEU A 1 79 ? -17.143 13.204 19.101 1.00 53.69 79 LEU A CA 1
ATOM 619 C C . LEU A 1 79 ? -17.523 13.821 20.460 1.00 53.69 79 LEU A C 1
ATOM 621 O O . LEU A 1 79 ? -17.244 14.995 20.711 1.00 53.69 79 LEU A O 1
ATOM 625 N N . ALA A 1 80 ? -18.129 13.038 21.357 1.00 53.72 80 ALA A N 1
ATOM 626 C CA . ALA A 1 80 ? -18.488 13.490 22.701 1.00 53.72 80 ALA A CA 1
ATOM 627 C C . ALA A 1 80 ? -17.253 13.815 23.567 1.00 53.72 80 ALA A C 1
ATOM 629 O O . ALA A 1 80 ? -17.279 14.749 24.376 1.00 53.72 80 ALA A O 1
ATOM 630 N N . ASN A 1 81 ? -16.162 13.066 23.387 1.00 51.59 81 ASN A N 1
ATOM 631 C CA . ASN A 1 81 ? -15.030 13.052 24.313 1.00 51.59 81 ASN A CA 1
ATOM 632 C C . ASN A 1 81 ? -14.028 14.209 24.122 1.00 51.59 81 ASN A C 1
ATOM 634 O O . ASN A 1 81 ? -13.395 14.622 25.095 1.00 51.59 81 ASN A O 1
ATOM 638 N N . GLU A 1 82 ? -13.914 14.801 22.927 1.00 53.22 82 GLU A N 1
ATOM 639 C CA . GLU A 1 82 ? -12.983 15.923 22.689 1.00 53.22 82 GLU A CA 1
ATOM 640 C C . GLU A 1 82 ? -13.460 17.271 23.273 1.00 53.22 82 GLU A C 1
ATOM 642 O O . GLU A 1 82 ? -12.662 18.188 23.473 1.00 53.22 82 GLU A O 1
ATOM 647 N N . THR A 1 83 ? -14.750 17.410 23.597 1.00 51.44 83 THR A N 1
ATOM 648 C CA . THR A 1 83 ? -15.348 18.705 23.991 1.00 51.44 83 THR A CA 1
ATOM 649 C C . THR A 1 83 ? -15.051 19.155 25.431 1.00 51.44 83 THR A C 1
ATOM 651 O O . THR A 1 83 ? -15.232 20.328 25.752 1.00 51.44 83 THR A O 1
ATOM 654 N N . ASN A 1 84 ? -14.556 18.264 26.298 1.00 48.03 84 ASN A N 1
ATOM 655 C CA . ASN A 1 84 ? -14.407 18.500 27.746 1.00 48.03 84 ASN A CA 1
ATOM 656 C C . ASN A 1 84 ? -13.008 18.983 28.200 1.00 48.03 84 ASN A C 1
ATOM 658 O O . ASN A 1 84 ? -12.709 18.949 29.393 1.00 48.03 84 ASN A O 1
ATOM 662 N N . SER A 1 85 ? -12.139 19.432 27.285 1.00 47.69 85 SER A N 1
ATOM 663 C CA . SER A 1 85 ? -10.743 19.804 27.603 1.00 47.69 85 SER A CA 1
ATOM 664 C C . SER A 1 85 ? -10.356 21.233 27.186 1.00 47.69 85 SER A C 1
ATOM 666 O O . SER A 1 85 ? -9.266 21.476 26.667 1.00 47.69 85 SER A O 1
ATOM 668 N N . ILE A 1 86 ? -11.249 22.206 27.413 1.00 47.12 86 ILE A N 1
ATOM 669 C CA . ILE A 1 86 ? -10.929 23.636 27.260 1.00 47.12 86 ILE A CA 1
ATOM 670 C C . ILE A 1 86 ? -11.494 24.465 28.422 1.00 47.12 86 ILE A C 1
ATOM 672 O O . ILE A 1 86 ? -12.425 25.247 28.252 1.00 47.12 86 ILE A O 1
ATOM 676 N N . ASP A 1 87 ? -10.883 24.347 29.600 1.00 41.84 87 ASP A N 1
ATOM 677 C CA . ASP A 1 87 ? -11.012 25.382 30.628 1.00 41.84 87 ASP A CA 1
ATOM 678 C C . ASP A 1 87 ? -9.650 25.660 31.274 1.00 41.84 87 ASP A C 1
ATOM 680 O O . ASP A 1 87 ? -8.911 24.745 31.646 1.00 41.84 87 ASP A O 1
ATOM 684 N N . ALA A 1 88 ? -9.265 26.933 31.332 1.00 44.19 88 ALA A N 1
ATOM 685 C CA . ALA A 1 88 ? -7.890 27.336 31.610 1.00 44.19 88 ALA A CA 1
ATOM 686 C C . ALA A 1 88 ? -7.760 28.015 32.975 1.00 44.19 88 ALA A C 1
ATOM 688 O O . ALA A 1 88 ? -8.362 29.066 33.191 1.00 44.19 88 ALA A O 1
ATOM 689 N N . GLN A 1 89 ? -6.887 27.496 33.852 1.00 35.34 89 GLN A N 1
ATOM 690 C CA . GLN A 1 89 ? -6.183 28.306 34.860 1.00 35.34 89 GLN A CA 1
ATOM 691 C C . GLN A 1 89 ? -5.000 27.589 35.532 1.00 35.34 89 GLN A C 1
ATOM 693 O O . GLN A 1 89 ? -4.944 26.368 35.643 1.00 35.34 89 GLN A O 1
ATOM 698 N N . SER A 1 90 ? -4.029 28.397 35.961 1.00 36.91 90 SER A N 1
ATOM 699 C CA . SER A 1 90 ? -2.748 28.040 36.588 1.00 36.91 90 SER A CA 1
ATOM 700 C C . SER A 1 90 ? -2.133 29.336 37.157 1.00 36.91 90 SER A C 1
ATOM 702 O O . SER A 1 90 ? -2.430 30.392 36.590 1.00 36.91 90 SER A O 1
ATOM 704 N N . PRO A 1 91 ? -1.237 29.342 38.171 1.00 59.81 91 PRO A N 1
ATOM 705 C CA . PRO A 1 91 ? -0.944 28.357 39.228 1.00 59.81 91 PRO A CA 1
ATOM 706 C C . PRO A 1 91 ? -1.033 28.961 40.660 1.00 59.81 91 PRO A C 1
ATOM 708 O O . PRO A 1 91 ? -0.988 30.178 40.826 1.00 59.81 91 PRO A O 1
ATOM 711 N N . VAL A 1 92 ? -1.036 28.13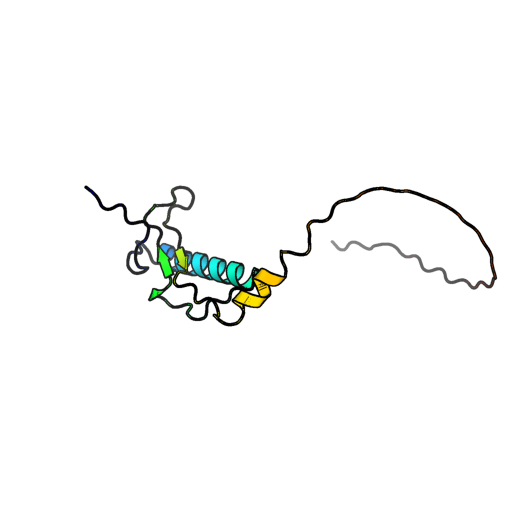7 41.724 1.00 36.66 92 VAL A N 1
ATOM 712 C CA . VAL A 1 92 ? -0.812 28.592 43.125 1.00 36.66 92 VAL A CA 1
ATOM 713 C C . VAL A 1 92 ? 0.020 27.569 43.922 1.00 36.66 92 VAL A C 1
ATOM 715 O O . VAL A 1 92 ? -0.172 26.366 43.763 1.00 36.66 92 VAL A O 1
ATOM 718 N N . SER A 1 93 ? 0.912 28.048 44.805 1.00 45.75 93 SER A N 1
ATOM 719 C CA . SER A 1 93 ? 1.822 27.232 45.634 1.00 45.75 93 SER A CA 1
ATOM 720 C C . SER A 1 93 ? 1.778 27.598 47.129 1.00 45.75 93 SER A C 1
ATOM 722 O O . SER A 1 93 ? 2.107 28.727 47.481 1.00 45.75 93 SER A O 1
ATOM 724 N N . THR A 1 94 ? 1.495 26.622 48.002 1.00 38.25 94 THR A N 1
ATOM 725 C CA . THR A 1 94 ? 1.636 26.631 49.487 1.00 38.25 94 THR A CA 1
ATOM 726 C C . THR A 1 94 ? 1.664 25.160 49.956 1.00 38.25 94 THR A C 1
ATOM 728 O O . THR A 1 94 ? 0.821 24.414 49.471 1.00 38.25 94 THR A O 1
ATOM 731 N N . SER A 1 95 ? 2.574 24.572 50.755 1.00 42.25 95 SER A N 1
ATOM 732 C CA . SER A 1 95 ? 3.387 24.929 51.952 1.00 42.25 95 SER A CA 1
ATOM 733 C C . SER A 1 95 ? 2.846 24.280 53.252 1.00 42.25 95 SER A C 1
ATOM 735 O O . SER A 1 95 ? 1.644 24.075 53.354 1.00 42.25 95 SER A O 1
ATOM 737 N N . SER A 1 96 ? 3.715 24.036 54.256 1.00 41.66 96 SER A N 1
ATOM 738 C CA . SER A 1 96 ? 3.481 23.274 55.526 1.00 41.66 96 SER A CA 1
ATOM 739 C C . SER A 1 96 ? 3.499 21.733 55.355 1.00 41.66 96 SER A C 1
ATOM 741 O O . SER A 1 96 ? 2.927 21.253 54.387 1.00 41.66 96 SER A O 1
ATOM 743 N N . CYS A 1 97 ? 4.177 20.847 56.118 1.00 36.34 97 CYS A N 1
ATOM 744 C CA . CYS A 1 97 ? 4.769 20.767 57.486 1.00 36.34 97 CYS A CA 1
ATOM 745 C C . CYS A 1 97 ? 3.740 20.585 58.639 1.00 36.34 97 CYS A C 1
ATOM 747 O O . CYS A 1 97 ? 2.676 21.191 58.558 1.00 36.34 97 CYS A O 1
ATOM 749 N N . VAL A 1 98 ? 3.929 19.755 59.694 1.00 42.78 98 VAL A N 1
ATOM 750 C CA . VAL A 1 98 ? 5.100 18.991 60.235 1.00 42.78 98 VAL A CA 1
ATOM 751 C C . VAL A 1 98 ? 4.668 17.696 60.997 1.00 42.78 98 VAL A C 1
ATOM 753 O O . VAL A 1 98 ? 3.563 17.701 61.522 1.00 42.78 98 VAL A O 1
ATOM 756 N N . SER A 1 99 ? 5.581 16.708 61.179 1.00 47.66 99 SER A N 1
ATOM 757 C CA . SER A 1 99 ? 5.776 15.831 62.388 1.00 47.66 99 SER A CA 1
ATOM 758 C C . SER A 1 99 ? 4.632 14.912 62.918 1.00 47.66 99 SER A C 1
ATOM 760 O O . SER A 1 99 ? 3.486 15.079 62.528 1.00 47.66 99 SER A O 1
ATOM 762 N N . ASP A 1 100 ? 4.783 13.908 63.813 1.00 49.34 100 ASP A N 1
ATOM 763 C CA . ASP A 1 100 ? 5.877 13.126 64.480 1.00 49.34 100 ASP A CA 1
ATOM 764 C C . ASP A 1 100 ? 5.202 11.949 65.268 1.00 49.34 100 ASP A C 1
ATOM 766 O O . ASP A 1 100 ? 4.020 12.077 65.574 1.00 49.34 100 ASP A O 1
ATOM 770 N N . GLN A 1 101 ? 5.785 10.838 65.772 1.00 49.03 101 GLN A N 1
ATOM 771 C CA . GLN A 1 101 ? 6.784 9.818 65.346 1.00 49.03 101 GLN A CA 1
ATOM 772 C C . GLN A 1 101 ? 6.336 8.454 65.963 1.00 49.03 101 GLN A C 1
ATOM 774 O O . GLN A 1 101 ? 5.481 8.471 66.844 1.00 49.03 101 GLN A O 1
ATOM 779 N N . HIS A 1 102 ? 6.964 7.302 65.641 1.00 42.28 102 HIS A N 1
ATOM 780 C CA . HIS A 1 102 ? 7.512 6.373 66.670 1.00 42.28 102 HIS A CA 1
ATOM 781 C C . HIS A 1 102 ? 8.391 5.228 66.105 1.00 42.28 102 HIS A C 1
ATOM 783 O O . HIS A 1 102 ? 8.373 4.921 64.916 1.00 42.28 102 HIS A O 1
ATOM 789 N N . THR A 1 103 ? 9.191 4.614 66.986 1.00 46.66 103 THR A N 1
ATOM 790 C CA . THR A 1 103 ? 10.419 3.855 66.660 1.00 46.66 103 THR A CA 1
ATOM 791 C C . THR A 1 103 ? 10.313 2.332 66.829 1.00 46.66 103 THR A C 1
ATOM 793 O O . THR A 1 103 ? 9.800 1.858 67.839 1.00 46.66 103 THR A O 1
ATOM 796 N N . THR A 1 104 ? 10.957 1.553 65.949 1.00 49.28 104 THR A N 1
ATOM 797 C CA . THR A 1 104 ? 11.776 0.365 66.317 1.00 49.28 104 THR A CA 1
ATOM 798 C C . THR A 1 104 ? 12.670 -0.065 65.143 1.00 49.28 104 THR A C 1
ATOM 800 O O . THR A 1 104 ? 12.353 0.212 63.991 1.00 49.28 104 THR A O 1
ATOM 803 N N . ALA A 1 105 ? 13.813 -0.709 65.415 1.00 43.06 105 ALA A N 1
ATOM 804 C CA . ALA A 1 105 ? 14.817 -1.051 64.399 1.00 43.06 105 ALA A CA 1
ATOM 805 C C . ALA A 1 105 ? 15.289 -2.509 64.508 1.00 43.06 105 ALA A C 1
ATOM 807 O O . ALA A 1 105 ? 15.378 -3.054 65.606 1.00 43.06 105 ALA A O 1
ATOM 808 N N . THR A 1 106 ? 15.681 -3.117 63.383 1.00 46.41 106 THR A N 1
ATOM 809 C CA . THR A 1 106 ? 16.527 -4.326 63.321 1.00 46.41 106 THR A CA 1
ATOM 810 C C . THR A 1 106 ? 17.275 -4.362 61.981 1.00 46.41 106 THR A C 1
ATOM 812 O O . THR A 1 106 ? 16.817 -3.809 60.986 1.00 46.41 106 THR A O 1
ATOM 815 N N . LYS A 1 107 ? 18.484 -4.938 61.982 1.00 41.81 107 LYS A N 1
ATOM 816 C CA . LYS A 1 107 ? 19.460 -4.889 60.878 1.00 41.81 107 LYS A CA 1
ATOM 817 C C . LYS A 1 107 ? 19.283 -6.044 59.888 1.00 41.81 107 LYS A C 1
ATOM 819 O O . LYS A 1 107 ? 19.099 -7.176 60.322 1.00 41.81 107 LYS A O 1
ATOM 824 N N . ALA A 1 108 ? 19.585 -5.795 58.614 1.00 47.78 108 ALA A N 1
ATOM 825 C CA . ALA A 1 108 ? 20.185 -6.796 57.727 1.00 47.78 108 ALA A CA 1
ATOM 826 C C . ALA A 1 108 ? 21.086 -6.113 56.678 1.00 47.78 108 ALA A C 1
ATOM 828 O O . ALA A 1 108 ? 20.611 -5.327 55.865 1.00 47.78 108 ALA A O 1
ATOM 829 N N . ASN A 1 109 ? 22.389 -6.410 56.695 1.00 45.12 109 ASN A N 1
ATOM 830 C CA . ASN A 1 109 ? 23.321 -6.014 55.633 1.00 45.12 109 ASN A CA 1
ATOM 831 C C . ASN A 1 109 ? 23.339 -7.098 54.552 1.00 45.12 109 ASN A C 1
ATOM 833 O O . ASN A 1 109 ? 23.748 -8.217 54.856 1.00 45.12 109 ASN A O 1
ATOM 837 N N . ILE A 1 110 ? 23.050 -6.753 53.294 1.00 51.66 110 ILE A N 1
ATOM 838 C CA . ILE A 1 110 ? 23.605 -7.478 52.141 1.00 51.66 110 ILE A 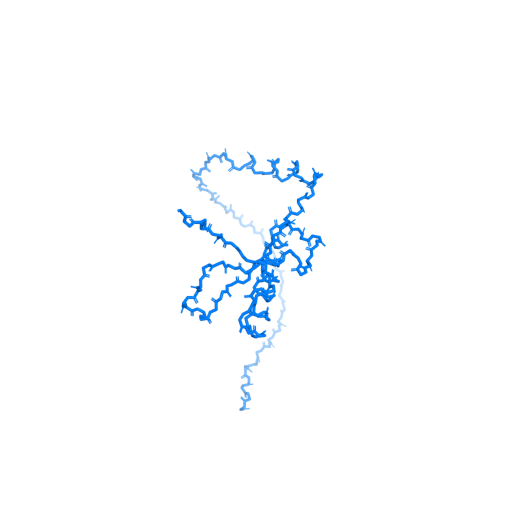CA 1
ATOM 839 C C . ILE A 1 110 ? 24.067 -6.463 51.093 1.00 51.66 110 ILE A C 1
ATOM 841 O O . ILE A 1 110 ? 23.272 -5.747 50.495 1.00 51.66 110 ILE A O 1
ATOM 845 N N . SER A 1 111 ? 25.374 -6.443 50.855 1.00 47.06 111 SER A N 1
ATOM 846 C CA . SER A 1 111 ? 26.002 -5.872 49.664 1.00 47.06 111 SER A CA 1
ATOM 847 C C . SER A 1 111 ? 26.750 -7.005 48.977 1.00 47.06 111 SER A C 1
ATOM 849 O O . SER A 1 111 ? 27.410 -7.769 49.680 1.00 47.06 111 SER A O 1
ATOM 851 N N . LEU A 1 112 ? 26.669 -7.114 47.645 1.00 48.25 112 LEU A N 1
ATOM 852 C CA . LEU A 1 112 ? 27.720 -7.730 46.825 1.00 48.25 112 LEU A CA 1
ATOM 853 C C . LEU A 1 112 ? 27.550 -7.400 45.328 1.00 48.25 112 LEU A C 1
ATOM 855 O O . LEU A 1 112 ? 26.604 -7.803 44.661 1.00 48.25 112 LEU A O 1
ATOM 859 N N . SER A 1 113 ? 28.531 -6.640 44.857 1.00 46.53 113 SER A N 1
ATOM 860 C CA . SER A 1 113 ? 28.865 -6.171 43.507 1.00 46.53 113 SER A CA 1
ATOM 861 C C . SER A 1 113 ? 28.454 -6.983 42.261 1.00 46.53 113 SER A C 1
ATOM 863 O O . SER A 1 113 ? 28.553 -8.207 42.186 1.00 46.53 113 SER A O 1
ATOM 865 N N . ASN A 1 114 ? 28.183 -6.219 41.190 1.00 43.91 114 ASN A N 1
ATOM 866 C CA . ASN A 1 114 ? 28.150 -6.662 39.791 1.00 43.91 114 ASN A CA 1
ATOM 867 C C . ASN A 1 114 ? 29.339 -7.564 39.413 1.00 43.91 114 ASN A C 1
ATOM 869 O O . ASN A 1 114 ? 30.497 -7.213 39.654 1.00 43.91 114 ASN A O 1
ATOM 873 N N . ARG A 1 115 ? 29.072 -8.652 38.677 1.00 46.22 115 ARG A N 1
ATOM 874 C CA . ARG A 1 115 ? 30.104 -9.483 38.039 1.00 46.22 115 ARG A CA 1
ATOM 875 C C . ARG A 1 115 ? 29.888 -9.558 36.526 1.00 46.22 115 ARG A C 1
ATOM 877 O O . ARG A 1 115 ? 29.076 -10.347 36.052 1.00 46.22 115 ARG A O 1
ATOM 884 N N . ARG A 1 116 ? 30.659 -8.765 35.769 1.00 44.62 116 ARG A N 1
ATOM 885 C CA . ARG A 1 116 ? 30.794 -8.920 34.308 1.00 44.62 116 ARG A CA 1
ATOM 886 C C . ARG A 1 116 ? 31.188 -10.366 33.975 1.00 44.62 116 ARG A C 1
ATOM 888 O O . ARG A 1 116 ? 32.099 -10.908 34.605 1.00 44.62 116 ARG A O 1
ATOM 895 N N . ARG A 1 117 ? 30.560 -10.956 32.957 1.00 53.12 117 ARG A N 1
ATOM 896 C CA . ARG A 1 117 ? 31.159 -12.056 32.185 1.00 53.12 117 ARG A CA 1
ATOM 897 C C . ARG A 1 117 ? 31.871 -11.474 30.958 1.00 53.12 117 ARG A C 1
ATOM 899 O O . ARG A 1 117 ? 31.618 -10.325 30.596 1.00 53.12 117 ARG A O 1
ATOM 906 N N . ARG A 1 118 ? 32.835 -12.237 30.441 1.00 61.56 118 ARG A N 1
ATOM 907 C CA . ARG A 1 118 ? 33.517 -11.979 29.166 1.00 61.56 118 ARG A CA 1
ATOM 908 C C . ARG A 1 118 ? 32.646 -12.464 28.014 1.00 61.56 118 ARG A C 1
ATOM 910 O O . ARG A 1 118 ? 31.874 -13.412 28.281 1.00 61.56 118 ARG A O 1
#

Nearest PDB structures (foldseek):
  4iw7-assembly1_A-2  TM=4.344E-01  e=1.143E+00  Francisella tularensis subsp. tularensis SCHU S4

Secondary structure (DSSP, 8-state):
-----SEEEGGG-SSHHHHHHHHHHHHHHHHHHHHTT---S---GGGEEEESS-BTTTTBPPEEE------TTTHHHHHHHGGG----------------------------------

Organism: NCBI:txid1314776

Sequence (118 aa):
MEESRVALPLDFYSSEGELTLAIIDAVHGHQKLAENGLLHHDVSFSNILLSAEYNHKLNRRTGFLVDLDLPTDDAEEILANETNSIDAQSPVSTSSCVSDQHTTATKANISLSNRRRR

pLDDT: mean 72.83, std 22.63, range [35.34, 97.44]

InterPro domains:
  IPR008266 Tyrosine-protein kinase, active site [PS00109] (38-50)
  IPR040976 Fungal-type protein kinase [PF17667] (6-75)

Mean predicted aligned error: 17.03 Å

Solvent-accessible surface area (backbone atoms only — not comparable to full-atom values): 8020 Å² total; per-residue (Å²): 133,86,81,84,60,70,59,37,63,47,88,76,51,92,43,73,66,44,43,55,49,17,53,50,39,19,51,55,46,47,53,54,35,44,77,72,75,44,61,66,84,69,88,46,74,88,30,30,31,26,40,53,62,71,37,79,91,76,75,38,47,52,25,36,65,50,83,79,61,69,64,84,81,56,57,66,62,61,65,62,65,72,72,81,78,82,82,91,87,86,89,88,89,85,84,85,89,79,90,88,86,89,89,87,87,84,88,83,90,86,85,84,82,90,77,85,79,135